Protein AF-A0A174CEI3-F1 (afdb_monomer)

Solvent-accessible surface area (backbone atoms only — not comparable to full-atom values): 2729 Å² total; per-residue (Å²): 134,82,85,57,89,88,65,87,51,80,92,83,44,54,73,66,61,49,50,54,51,51,53,51,52,50,51,28,53,76,69,64,69,62,78,64,81,87,80,115

pLDDT: mean 83.82, std 13.04, range [51.97, 95.44]

Radius of gyration: 11.72 Å; Cα contacts (8 Å, |Δi|>4): 11; chains: 1; bounding box: 29×14×23 Å

Sequence (40 aa):
MQKMNGAINVDFMTEEEIHQKLEAGYKDMESGKVREASIV

Foldseek 3Di:
DDPDVLDDDPVPDDPVRNVVSVVVVVVCVVVVVDDDPVVD

Mean predicted aligned error: 6.01 Å

Structure (mmCIF, N/CA/C/O backbone):
data_AF-A0A174CEI3-F1
#
_entry.id   AF-A0A174CEI3-F1
#
loop_
_atom_site.group_PDB
_atom_site.id
_atom_site.type_symbol
_atom_site.label_atom_id
_atom_site.label_alt_id
_atom_site.label_comp_id
_ato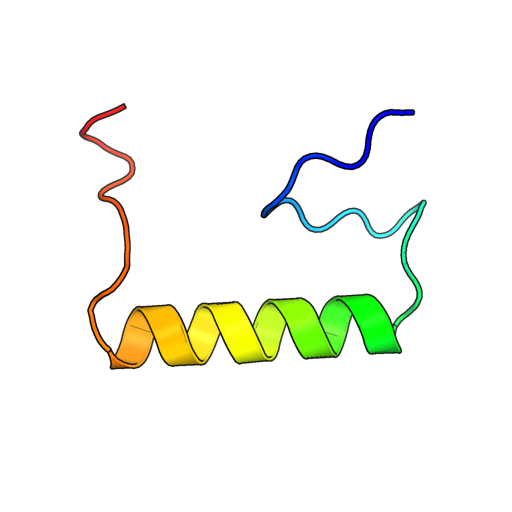m_site.label_asym_id
_atom_site.label_entity_id
_atom_site.label_seq_id
_atom_site.pdbx_PDB_ins_code
_atom_site.Cartn_x
_atom_site.Cartn_y
_atom_site.Cartn_z
_atom_site.occupancy
_atom_site.B_iso_or_equiv
_atom_site.auth_seq_id
_atom_site.auth_comp_id
_atom_site.auth_asym_id
_atom_site.auth_atom_id
_atom_site.pdbx_PDB_model_num
ATOM 1 N N . MET A 1 1 ? 15.524 7.881 -11.306 1.00 51.97 1 MET A N 1
ATOM 2 C CA . MET A 1 1 ? 14.221 7.190 -11.242 1.00 51.97 1 MET A CA 1
ATOM 3 C C . MET A 1 1 ? 13.269 8.068 -10.453 1.00 51.97 1 MET A C 1
ATOM 5 O O . MET A 1 1 ? 13.529 8.325 -9.285 1.00 51.97 1 MET A O 1
ATOM 9 N N . GLN A 1 2 ? 12.263 8.647 -11.105 1.00 54.12 2 GLN A N 1
ATOM 10 C CA . GLN A 1 2 ? 11.329 9.567 -10.455 1.00 54.12 2 GLN A CA 1
ATOM 11 C C . GLN A 1 2 ? 10.256 8.733 -9.742 1.00 54.12 2 GLN A C 1
ATOM 13 O O . GLN A 1 2 ? 9.604 7.910 -10.382 1.00 54.12 2 GLN A O 1
ATOM 18 N N . LYS A 1 3 ? 10.093 8.899 -8.422 1.00 55.72 3 LYS A N 1
ATOM 19 C CA . LYS A 1 3 ? 8.977 8.290 -7.685 1.00 55.72 3 LYS A CA 1
ATOM 20 C C . LYS A 1 3 ? 7.688 8.942 -8.202 1.00 55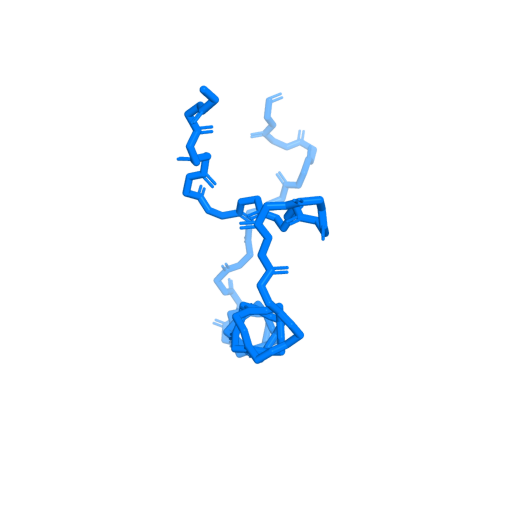.72 3 LYS A C 1
ATOM 22 O O . LYS A 1 3 ? 7.460 10.123 -7.954 1.00 55.72 3 LYS A O 1
ATOM 27 N N . MET A 1 4 ? 6.876 8.216 -8.968 1.00 56.84 4 MET A N 1
ATOM 28 C CA . MET A 1 4 ? 5.539 8.686 -9.336 1.00 56.8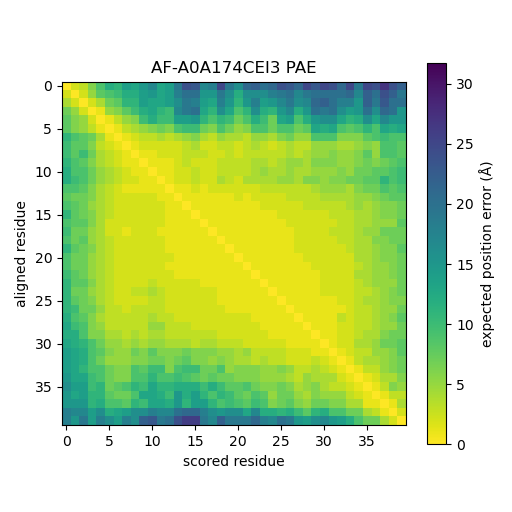4 4 MET A CA 1
ATOM 29 C C . MET A 1 4 ? 4.645 8.611 -8.097 1.00 56.84 4 MET A C 1
ATOM 31 O O . MET A 1 4 ? 4.462 7.539 -7.517 1.00 56.84 4 MET A O 1
ATOM 35 N N . ASN A 1 5 ? 4.104 9.755 -7.671 1.00 65.88 5 ASN A N 1
ATOM 36 C CA . ASN A 1 5 ? 3.165 9.805 -6.554 1.00 65.88 5 ASN A CA 1
ATOM 37 C C . ASN A 1 5 ? 1.933 8.954 -6.891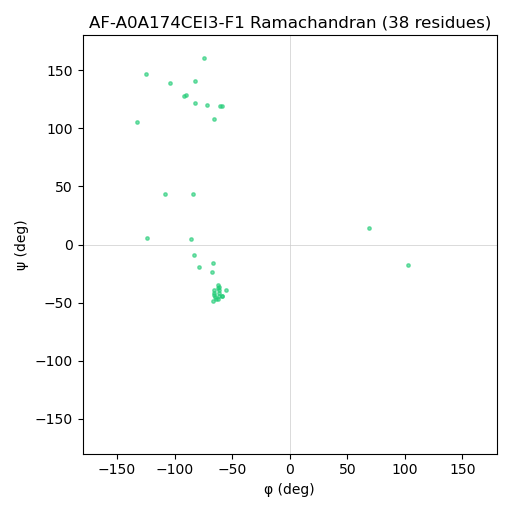 1.00 65.88 5 ASN A C 1
ATOM 39 O O . ASN A 1 5 ? 1.250 9.209 -7.876 1.00 65.88 5 ASN A O 1
ATOM 43 N N . GLY A 1 6 ? 1.692 7.924 -6.079 1.00 69.00 6 GLY A N 1
ATOM 44 C CA . GLY A 1 6 ? 0.592 6.967 -6.247 1.00 69.00 6 GLY A CA 1
ATOM 45 C C . GLY A 1 6 ? 0.999 5.611 -6.832 1.00 69.00 6 GLY A C 1
ATOM 46 O O . GLY A 1 6 ? 0.271 4.645 -6.644 1.00 69.00 6 GLY A O 1
ATOM 47 N N . ALA A 1 7 ? 2.174 5.493 -7.457 1.00 81.62 7 ALA A N 1
ATOM 48 C CA . ALA A 1 7 ? 2.662 4.205 -7.941 1.00 81.62 7 ALA A CA 1
ATOM 49 C C . ALA A 1 7 ? 3.336 3.401 -6.817 1.00 81.62 7 ALA A C 1
ATOM 51 O O . ALA A 1 7 ? 4.074 3.952 -5.992 1.00 81.62 7 ALA A O 1
ATOM 52 N N . ILE A 1 8 ? 3.092 2.091 -6.810 1.00 88.62 8 ILE A N 1
ATOM 53 C CA . ILE A 1 8 ? 3.854 1.120 -6.021 1.00 88.62 8 ILE A CA 1
ATOM 54 C C . ILE A 1 8 ? 4.983 0.606 -6.910 1.00 88.62 8 ILE A C 1
ATOM 56 O O . ILE A 1 8 ? 4.737 0.173 -8.034 1.00 88.62 8 ILE A O 1
ATOM 60 N N . ASN A 1 9 ? 6.217 0.668 -6.415 1.00 89.50 9 ASN A N 1
ATOM 61 C CA . ASN A 1 9 ? 7.377 0.138 -7.115 1.00 89.50 9 ASN A CA 1
ATOM 62 C C . ASN A 1 9 ? 8.229 -0.698 -6.157 1.00 89.50 9 ASN A C 1
ATOM 64 O O . ASN A 1 9 ? 8.935 -0.149 -5.316 1.00 89.50 9 ASN A O 1
ATOM 68 N N . VAL A 1 10 ? 8.156 -2.018 -6.316 1.00 89.25 10 VAL A N 1
ATOM 69 C CA . VAL A 1 10 ? 8.805 -2.995 -5.431 1.00 89.25 10 VAL A CA 1
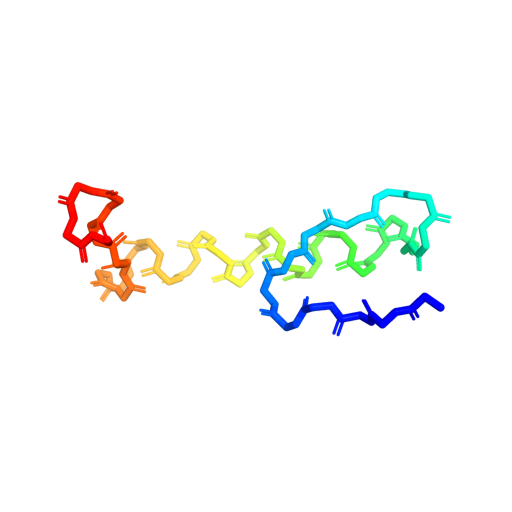ATOM 70 C C . VAL A 1 10 ? 10.332 -2.975 -5.507 1.00 89.25 10 VAL A C 1
ATOM 72 O O . VAL A 1 10 ? 10.984 -3.336 -4.537 1.00 89.25 10 VAL A O 1
ATOM 75 N N . ASP A 1 11 ? 10.908 -2.494 -6.612 1.00 92.00 11 ASP A N 1
ATOM 76 C CA . ASP A 1 11 ? 12.363 -2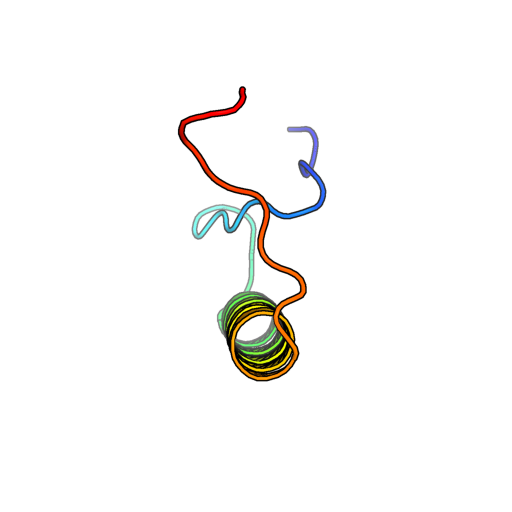.415 -6.784 1.00 92.00 11 ASP A CA 1
ATOM 77 C C . ASP A 1 11 ? 12.977 -1.212 -6.044 1.00 92.00 11 ASP A C 1
ATOM 79 O O . ASP A 1 11 ? 14.182 -1.170 -5.798 1.00 92.00 11 ASP A O 1
ATOM 83 N N . PHE A 1 12 ? 12.161 -0.208 -5.702 1.00 88.69 12 PHE A N 1
ATOM 84 C CA . PHE A 1 12 ? 12.608 1.058 -5.101 1.00 88.69 12 PHE A CA 1
ATOM 85 C C . PHE A 1 12 ? 11.941 1.379 -3.759 1.00 88.69 12 PHE A C 1
ATOM 87 O O . PHE A 1 12 ? 12.135 2.484 -3.240 1.00 88.69 12 PHE A O 1
ATOM 94 N N . MET A 1 13 ? 11.133 0.464 -3.226 1.00 91.75 13 MET A N 1
ATOM 95 C CA . MET A 1 13 ? 10.402 0.642 -1.976 1.00 91.75 13 MET A CA 1
ATOM 96 C C . MET A 1 13 ? 10.709 -0.484 -0.999 1.00 91.75 13 MET A C 1
ATOM 98 O O . MET A 1 13 ? 10.898 -1.632 -1.396 1.00 91.75 13 MET A O 1
ATOM 102 N N . THR A 1 14 ? 10.716 -0.156 0.288 1.00 93.81 14 THR A N 1
ATOM 103 C CA . THR A 1 14 ? 10.734 -1.170 1.343 1.00 93.81 14 THR A CA 1
ATOM 104 C C . THR A 1 14 ? 9.365 -1.834 1.474 1.00 93.81 14 THR A C 1
ATOM 106 O O . THR A 1 14 ? 8.339 -1.286 1.067 1.00 93.81 14 THR A O 1
ATOM 109 N N . GLU A 1 15 ? 9.336 -3.012 2.093 1.00 94.44 15 GLU A N 1
ATOM 110 C CA . GLU A 1 15 ? 8.090 -3.709 2.423 1.00 94.44 15 GLU A CA 1
ATOM 111 C C . GLU A 1 15 ? 7.138 -2.828 3.255 1.00 94.44 15 GLU A C 1
ATOM 113 O O . GLU A 1 15 ? 5.938 -2.780 2.994 1.00 94.44 15 GLU A O 1
ATOM 118 N N . GLU A 1 16 ? 7.680 -2.046 4.193 1.00 95.44 16 GLU A N 1
ATOM 119 C CA . GLU A 1 16 ? 6.900 -1.111 5.009 1.00 95.44 16 GLU A CA 1
ATOM 120 C C . GLU A 1 16 ? 6.277 0.016 4.170 1.00 95.44 16 GLU A C 1
ATOM 122 O O . GLU A 1 16 ? 5.084 0.297 4.298 1.00 95.44 16 GLU A O 1
ATOM 127 N N . GLU A 1 17 ? 7.045 0.626 3.261 1.00 93.25 17 GLU A N 1
ATOM 128 C CA . GLU A 1 17 ? 6.531 1.667 2.362 1.00 93.25 17 GLU A CA 1
ATOM 129 C C . GLU A 1 17 ? 5.427 1.116 1.440 1.00 93.25 17 GLU A C 1
ATOM 131 O O . GLU A 1 17 ? 4.469 1.824 1.110 1.00 93.25 17 GLU A O 1
ATOM 136 N N . ILE A 1 18 ? 5.546 -0.147 1.015 1.00 93.38 18 ILE A N 1
ATOM 137 C CA . ILE A 1 18 ? 4.534 -0.834 0.204 1.00 93.38 18 ILE A CA 1
ATOM 138 C C . ILE A 1 18 ? 3.259 -1.042 1.024 1.00 93.38 18 ILE A C 1
ATOM 140 O O . ILE A 1 18 ? 2.178 -0.676 0.559 1.00 93.38 18 ILE A O 1
ATOM 144 N N . HIS A 1 19 ? 3.368 -1.564 2.249 1.00 95.00 19 HIS A N 1
ATOM 145 C CA . HIS A 1 19 ? 2.219 -1.775 3.132 1.00 95.00 19 HIS A CA 1
ATOM 146 C C . HIS A 1 19 ? 1.470 -0.473 3.436 1.00 95.00 19 HIS A C 1
ATOM 148 O O . HIS A 1 19 ? 0.247 -0.437 3.310 1.00 95.00 19 HIS A O 1
ATOM 154 N N . GLN A 1 20 ? 2.182 0.618 3.732 1.00 93.94 20 GLN A N 1
ATOM 155 C CA . GLN A 1 20 ? 1.561 1.926 3.970 1.00 93.94 20 GLN A CA 1
ATOM 156 C C . GLN A 1 20 ? 0.802 2.449 2.743 1.00 93.94 20 GLN A C 1
ATOM 158 O 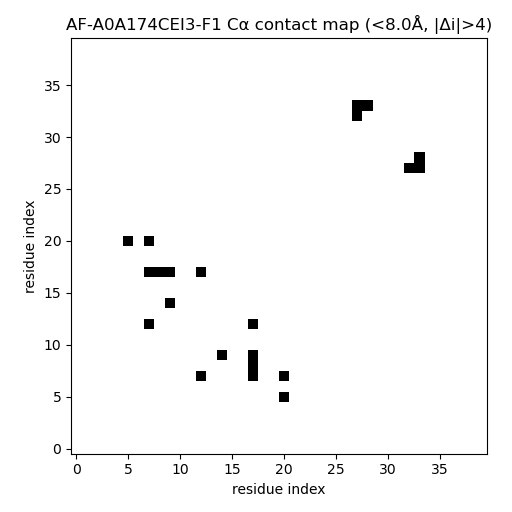O . GLN A 1 20 ? -0.304 2.978 2.871 1.00 93.94 20 GLN A O 1
ATOM 163 N N . LYS A 1 21 ? 1.366 2.294 1.536 1.00 91.75 21 LYS A N 1
ATOM 164 C CA . LYS A 1 21 ? 0.674 2.691 0.300 1.00 91.75 21 LYS A CA 1
ATOM 165 C C . LYS A 1 21 ? -0.570 1.850 0.039 1.00 91.75 21 LYS A C 1
ATOM 167 O O . LYS A 1 21 ? -1.585 2.406 -0.373 1.00 91.75 21 LYS A O 1
ATOM 172 N N . LEU A 1 22 ? -0.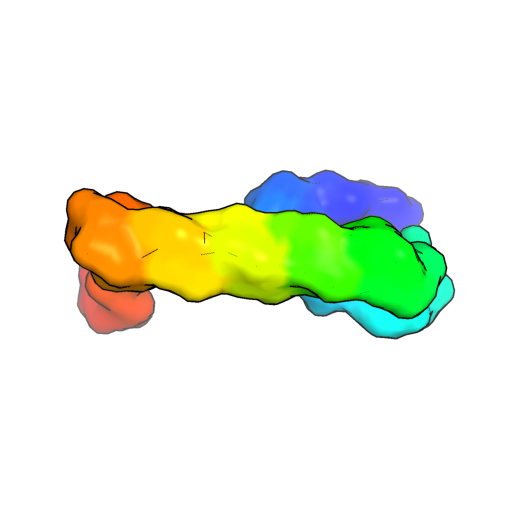493 0.539 0.263 1.00 92.50 22 LEU A N 1
ATOM 173 C CA . LEU A 1 22 ? -1.638 -0.357 0.106 1.00 92.50 22 LEU A CA 1
ATOM 174 C C . LEU A 1 22 ? -2.756 0.006 1.087 1.00 92.50 22 LEU A C 1
ATOM 176 O O . LEU A 1 22 ? -3.898 0.157 0.669 1.00 92.50 22 LEU A O 1
ATOM 180 N N . GLU A 1 23 ? -2.428 0.224 2.362 1.00 94.69 23 GLU A N 1
ATOM 181 C CA . GLU A 1 23 ? -3.398 0.633 3.382 1.00 94.69 23 GLU A CA 1
ATOM 182 C C . GLU A 1 23 ? -4.096 1.952 3.019 1.00 94.69 23 GLU A C 1
ATOM 184 O O . GLU A 1 23 ? -5.320 2.061 3.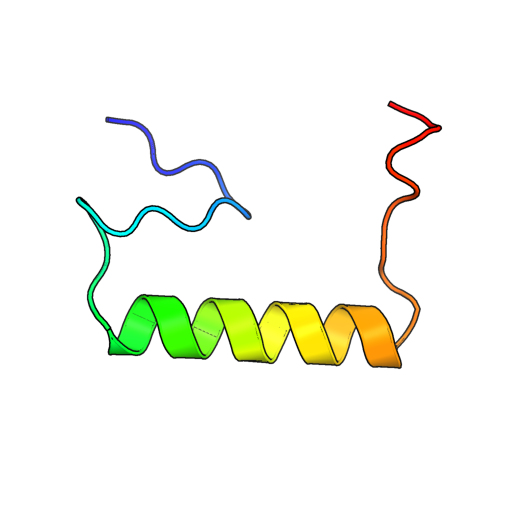124 1.00 94.69 23 GLU A O 1
ATOM 189 N N . ALA A 1 24 ? -3.336 2.943 2.543 1.00 91.00 24 ALA A N 1
ATOM 190 C CA . ALA A 1 24 ? -3.901 4.200 2.060 1.00 91.00 24 ALA A CA 1
ATOM 191 C C . ALA A 1 24 ? -4.847 3.980 0.866 1.00 91.00 24 ALA A C 1
ATOM 193 O O . ALA A 1 24 ? -5.959 4.505 0.865 1.00 91.00 24 ALA A O 1
ATOM 194 N N . GLY A 1 25 ? -4.449 3.147 -0.103 1.00 90.12 25 GLY A N 1
ATOM 195 C CA . GLY A 1 25 ? -5.281 2.804 -1.258 1.00 90.12 25 GLY A CA 1
ATOM 196 C C . GLY A 1 25 ? -6.592 2.108 -0.877 1.00 90.12 25 GLY A C 1
ATOM 197 O O . GLY A 1 25 ? -7.639 2.424 -1.443 1.00 90.12 25 GLY A O 1
ATOM 198 N N . TYR A 1 26 ? -6.569 1.214 0.116 1.00 93.25 26 TYR A N 1
ATOM 199 C CA . TYR A 1 26 ? -7.786 0.578 0.628 1.00 93.25 26 TYR A CA 1
ATOM 200 C C . TYR A 1 26 ? -8.721 1.587 1.307 1.00 93.25 26 TYR A C 1
ATOM 202 O O . TYR A 1 26 ? -9.914 1.596 1.014 1.00 93.25 26 TYR A O 1
ATOM 210 N N . LYS A 1 27 ? -8.192 2.497 2.135 1.00 93.94 27 LYS A N 1
ATOM 211 C CA . LYS A 1 27 ? -8.982 3.573 2.766 1.00 93.94 27 LYS A CA 1
ATOM 212 C C . LYS A 1 27 ? -9.598 4.530 1.741 1.00 93.94 27 LYS A C 1
ATOM 214 O O . LYS A 1 27 ? -10.730 4.990 1.911 1.00 93.94 27 LYS A O 1
ATOM 219 N N . ASP A 1 28 ? -8.877 4.836 0.667 1.00 90.75 28 ASP A N 1
ATOM 220 C CA . ASP A 1 28 ? -9.408 5.648 -0.429 1.00 90.75 28 ASP A CA 1
ATOM 221 C C . ASP A 1 28 ? -10.546 4.919 -1.159 1.00 90.75 28 ASP A C 1
ATOM 223 O O . ASP A 1 28 ? -11.569 5.534 -1.456 1.00 90.75 28 ASP A O 1
ATOM 227 N N . MET A 1 29 ? -10.433 3.601 -1.357 1.00 90.06 29 MET A N 1
ATOM 228 C CA . MET A 1 29 ? -11.508 2.774 -1.919 1.00 90.06 29 MET A CA 1
ATOM 229 C C . MET A 1 29 ? -12.747 2.731 -1.021 1.00 90.06 29 MET A C 1
ATOM 231 O O . MET A 1 29 ? -13.854 2.965 -1.504 1.00 90.06 29 MET A O 1
ATOM 235 N N . GLU A 1 30 ? -12.573 2.510 0.282 1.00 93.00 30 GLU A N 1
ATOM 236 C CA . GLU A 1 30 ? -13.671 2.530 1.258 1.00 93.00 30 GLU A CA 1
ATOM 237 C C . GLU A 1 30 ? -14.365 3.896 1.328 1.00 93.00 30 GLU A C 1
ATOM 239 O O . GLU A 1 30 ? -15.584 3.975 1.474 1.00 93.00 30 GLU A O 1
ATOM 244 N N . SER A 1 31 ? -13.603 4.985 1.190 1.00 93.50 31 SER A N 1
ATOM 245 C CA . SER A 1 31 ? -14.137 6.351 1.213 1.00 93.50 31 SER A CA 1
ATOM 246 C C . SER A 1 31 ? -14.639 6.854 -0.146 1.00 93.50 31 SER A C 1
ATOM 248 O O . SER A 1 31 ? -15.039 8.015 -0.254 1.00 93.50 31 SER A O 1
ATOM 250 N N . GLY A 1 32 ? -14.634 6.005 -1.181 1.00 90.56 32 GLY A N 1
ATOM 251 C CA . GLY A 1 32 ? -15.086 6.354 -2.530 1.00 90.56 32 GLY A CA 1
ATOM 252 C C . GLY A 1 32 ? -14.180 7.353 -3.260 1.00 90.56 32 GLY A C 1
ATOM 253 O O . GLY A 1 32 ? -14.573 7.908 -4.283 1.00 90.56 32 GLY A O 1
ATOM 254 N N . LYS A 1 33 ? -12.960 7.585 -2.766 1.00 86.06 33 LYS A N 1
ATOM 255 C CA . LYS A 1 33 ? -11.939 8.459 -3.367 1.00 86.06 33 LYS A CA 1
ATOM 256 C C . LYS A 1 33 ? -11.131 7.727 -4.438 1.00 86.06 33 LYS A C 1
ATOM 258 O O . LYS A 1 33 ? -9.910 7.837 -4.508 1.00 86.06 33 LYS A O 1
ATOM 263 N N . VAL A 1 34 ? -11.819 6.972 -5.284 1.00 82.12 34 VAL A N 1
ATOM 264 C CA . VAL A 1 34 ? -11.219 6.249 -6.405 1.00 82.12 34 VAL A CA 1
ATOM 265 C C . VAL A 1 34 ? -11.533 6.975 -7.700 1.00 82.12 34 VAL A C 1
ATOM 267 O O . VAL A 1 34 ? -12.638 7.475 -7.906 1.00 82.12 34 VAL A O 1
ATOM 270 N N . ARG A 1 35 ? -10.541 7.064 -8.584 1.00 81.06 35 ARG A N 1
ATOM 271 C CA . ARG A 1 35 ? -10.752 7.570 -9.938 1.00 81.06 35 ARG A CA 1
ATOM 272 C C . ARG A 1 35 ? -11.105 6.400 -10.845 1.00 81.06 35 ARG A C 1
ATOM 274 O O . ARG A 1 35 ? -10.360 5.425 -10.898 1.00 81.06 35 ARG A O 1
ATOM 281 N N . GLU A 1 36 ? -12.201 6.530 -11.583 1.00 79.62 36 GLU A N 1
ATOM 282 C CA . GLU A 1 36 ? -12.591 5.565 -12.609 1.00 79.62 36 GLU A CA 1
ATOM 283 C C . GLU A 1 36 ? -11.494 5.444 -13.670 1.00 79.62 36 GLU A C 1
ATOM 285 O O . GLU A 1 36 ? -11.155 6.412 -14.360 1.00 79.62 36 GLU A O 1
ATOM 290 N N . ALA A 1 37 ? -10.945 4.239 -13.813 1.00 74.62 37 ALA A N 1
ATOM 291 C CA . ALA A 1 37 ? -9.875 3.954 -14.765 1.00 74.62 37 ALA A CA 1
ATOM 292 C C . ALA A 1 37 ? -10.330 4.078 -16.231 1.00 74.62 37 ALA A C 1
ATOM 294 O O . ALA A 1 37 ? -9.496 4.184 -17.125 1.00 74.62 37 ALA A O 1
ATOM 295 N N . SER A 1 38 ? -11.640 4.092 -16.487 1.00 82.00 38 SER A N 1
ATOM 296 C CA . SER A 1 38 ? -12.223 4.312 -17.813 1.00 82.00 38 SER A CA 1
ATOM 297 C C . SER A 1 38 ? -12.347 5.790 -18.203 1.00 82.00 38 SER A C 1
ATOM 299 O O . SER A 1 38 ? -12.695 6.077 -19.344 1.00 82.00 38 SER A O 1
ATOM 301 N N . ILE A 1 39 ? -12.105 6.730 -17.278 1.00 70.75 39 ILE A N 1
ATOM 302 C CA . ILE A 1 39 ? -12.226 8.186 -17.499 1.00 70.75 39 ILE A CA 1
ATOM 303 C C . ILE A 1 39 ? -10.824 8.818 -17.540 1.00 70.75 39 ILE A C 1
ATOM 305 O O . ILE A 1 39 ? -10.556 9.837 -16.890 1.00 70.75 39 ILE A O 1
ATOM 309 N N . VAL A 1 40 ? -9.889 8.170 -18.241 1.00 57.16 40 VAL A N 1
ATOM 310 C CA . VAL A 1 40 ? -8.475 8.574 -18.322 1.00 57.16 40 VAL A CA 1
ATOM 311 C C . VAL A 1 40 ? -8.059 8.854 -19.749 1.00 57.16 40 VAL A C 1
ATOM 313 O O . VAL A 1 40 ? -8.427 8.056 -20.634 1.00 57.16 40 VAL A O 1
#

Secondary structure (DSSP, 8-state):
----TT---TTTS-HHHHHHHHHHHHHHHHTT----TT--

Organism: NCBI:txid33039